Protein AF-A0A101HSI4-F1 (afdb_monomer_lite)

Structure (mmCIF, N/CA/C/O backbone):
data_AF-A0A101HSI4-F1
#
_entry.id   AF-A0A101HSI4-F1
#
loop_
_atom_site.group_PDB
_atom_site.id
_atom_site.type_symbol
_atom_site.label_atom_id
_atom_site.label_alt_id
_atom_site.label_comp_id
_atom_site.label_asym_id
_atom_site.label_entity_id
_atom_site.label_seq_id
_atom_site.pdbx_PDB_ins_code
_atom_site.Cartn_x
_atom_site.Cartn_y
_atom_site.Cartn_z
_atom_site.occupancy
_atom_site.B_iso_or_equiv
_atom_site.auth_seq_id
_atom_site.auth_comp_id
_atom_site.auth_asym_id
_atom_site.auth_atom_id
_atom_site.pdbx_PDB_model_num
ATOM 1 N N . MET A 1 1 ? 6.514 -15.956 -24.959 1.00 42.91 1 MET A N 1
ATOM 2 C CA . MET A 1 1 ? 7.584 -15.050 -24.484 1.00 42.91 1 MET A CA 1
ATOM 3 C C . MET A 1 1 ? 7.043 -13.621 -24.529 1.00 42.91 1 MET A C 1
ATOM 5 O O . MET A 1 1 ? 6.755 -13.133 -25.614 1.00 42.91 1 MET A O 1
ATOM 9 N N . LEU A 1 2 ? 6.803 -12.988 -23.375 1.00 51.00 2 LEU A N 1
ATOM 10 C CA . LEU A 1 2 ? 6.285 -11.613 -23.256 1.00 51.00 2 LEU A CA 1
ATOM 11 C C . LEU A 1 2 ? 7.421 -10.601 -23.511 1.00 51.00 2 LEU A C 1
ATOM 13 O O . LEU A 1 2 ? 7.921 -9.970 -22.593 1.00 51.00 2 LEU A O 1
ATOM 17 N N . SER A 1 3 ? 7.884 -10.498 -24.760 1.00 55.97 3 SER A N 1
ATOM 18 C CA . SER A 1 3 ? 9.080 -9.711 -25.124 1.00 55.97 3 SER A CA 1
ATOM 19 C C . SER A 1 3 ? 8.874 -8.191 -25.039 1.00 55.97 3 SER A C 1
ATOM 21 O O . SER A 1 3 ? 9.820 -7.437 -24.878 1.00 55.97 3 SER A O 1
ATOM 23 N N . ILE A 1 4 ? 7.633 -7.713 -25.129 1.00 58.84 4 ILE A N 1
ATOM 24 C CA . ILE A 1 4 ? 7.314 -6.280 -25.290 1.00 58.84 4 ILE A CA 1
ATOM 25 C C . ILE A 1 4 ? 7.529 -5.427 -24.031 1.00 58.84 4 ILE A C 1
ATOM 27 O O . ILE A 1 4 ? 7.551 -4.203 -24.133 1.00 58.84 4 ILE A O 1
ATOM 31 N N . ALA A 1 5 ? 7.696 -6.047 -22.862 1.00 60.03 5 ALA A N 1
ATOM 32 C CA . ALA A 1 5 ? 7.859 -5.346 -21.587 1.00 60.03 5 ALA A CA 1
ATOM 33 C C . ALA A 1 5 ? 9.193 -5.654 -20.891 1.00 60.03 5 ALA A C 1
ATOM 35 O O . ALA A 1 5 ? 9.384 -5.261 -19.743 1.00 60.03 5 ALA A O 1
ATOM 36 N N . THR A 1 6 ? 10.121 -6.345 -21.562 1.00 67.31 6 THR A N 1
ATOM 37 C CA . THR A 1 6 ? 11.435 -6.636 -20.982 1.00 67.31 6 THR A CA 1
ATOM 38 C C . THR A 1 6 ? 12.281 -5.354 -20.953 1.00 67.31 6 THR A C 1
ATOM 40 O O . THR A 1 6 ? 12.519 -4.756 -22.015 1.00 67.31 6 THR A O 1
ATOM 43 N N . PRO A 1 7 ? 12.750 -4.906 -19.771 1.00 63.38 7 PRO A N 1
ATOM 44 C CA . PRO A 1 7 ? 13.628 -3.746 -19.669 1.00 63.38 7 PRO A CA 1
ATOM 45 C C . PRO A 1 7 ? 14.893 -3.938 -20.517 1.00 63.38 7 PRO A C 1
ATOM 47 O O . PRO A 1 7 ? 15.500 -5.006 -20.499 1.00 63.38 7 PRO A O 1
ATOM 50 N N . GLY A 1 8 ? 15.281 -2.913 -21.278 1.00 67.56 8 GLY A N 1
ATOM 51 C CA . GLY A 1 8 ? 16.498 -2.929 -22.101 1.00 67.56 8 GLY A CA 1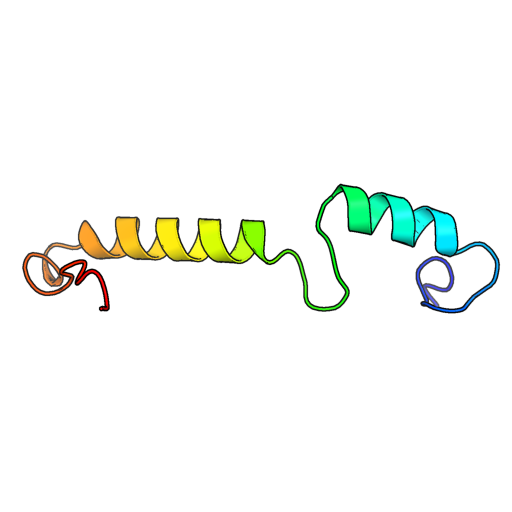
ATOM 52 C C . GLY A 1 8 ? 16.325 -3.384 -23.556 1.00 67.56 8 GLY A C 1
ATOM 53 O O . GLY A 1 8 ? 17.279 -3.280 -24.323 1.00 67.56 8 GLY A O 1
ATOM 54 N N . GLN A 1 9 ? 15.136 -3.829 -23.983 1.00 76.19 9 GLN A N 1
ATOM 55 C CA . GLN A 1 9 ? 14.883 -4.117 -25.401 1.00 76.19 9 GLN A CA 1
ATOM 56 C C . GLN A 1 9 ? 14.510 -2.852 -26.210 1.00 76.19 9 GLN A C 1
ATOM 58 O O . GLN A 1 9 ? 13.744 -2.006 -25.735 1.00 76.19 9 GLN A O 1
ATOM 63 N N . PRO A 1 10 ? 14.999 -2.700 -27.456 1.00 69.12 10 PRO A N 1
ATOM 64 C CA . PRO A 1 10 ? 14.599 -1.598 -28.329 1.00 69.12 10 PRO A CA 1
ATOM 65 C C . PRO A 1 10 ? 13.075 -1.562 -28.515 1.00 69.12 10 PRO A C 1
ATOM 67 O O . PRO A 1 10 ? 12.456 -2.570 -28.840 1.00 69.12 10 PRO A O 1
ATOM 70 N N . GLY A 1 11 ? 12.457 -0.398 -28.295 1.00 68.62 11 GLY A N 1
ATOM 71 C CA . GLY A 1 11 ? 11.002 -0.217 -28.391 1.00 68.62 11 GLY A CA 1
ATOM 72 C C . GLY A 1 11 ? 10.232 -0.340 -27.069 1.00 68.62 11 GLY A C 1
ATOM 73 O O . GLY A 1 11 ? 9.072 0.067 -27.024 1.00 68.62 11 GLY A O 1
ATOM 74 N N . THR A 1 12 ? 10.861 -0.791 -25.974 1.00 71.19 12 THR A N 1
ATOM 75 C CA . THR A 1 12 ? 10.175 -0.942 -24.674 1.00 71.19 12 THR A CA 1
ATOM 76 C C . THR A 1 12 ? 10.155 0.333 -23.818 1.00 71.19 12 THR A C 1
ATOM 78 O O . THR A 1 12 ? 9.347 0.457 -22.898 1.00 71.19 12 THR A O 1
ATOM 81 N N . TYR A 1 13 ? 10.954 1.345 -24.183 1.00 68.50 13 TYR A N 1
ATOM 82 C CA . TYR A 1 13 ? 11.050 2.638 -23.483 1.00 68.50 13 TYR A CA 1
ATOM 83 C C . TYR A 1 13 ? 9.701 3.360 -23.322 1.00 68.50 13 TYR A C 1
ATOM 85 O O . TYR A 1 13 ? 9.429 3.947 -22.277 1.00 68.50 13 TYR A O 1
ATOM 93 N N . ARG A 1 14 ? 8.815 3.275 -24.326 1.00 73.44 14 ARG A N 1
ATOM 94 C CA . ARG A 1 14 ? 7.486 3.912 -24.276 1.00 73.44 14 ARG A CA 1
ATOM 95 C C . ARG A 1 14 ? 6.617 3.340 -23.156 1.00 73.44 14 ARG A C 1
ATOM 97 O O . ARG A 1 14 ? 5.908 4.094 -22.499 1.00 73.44 14 ARG A O 1
ATOM 104 N N . TYR A 1 15 ? 6.706 2.035 -22.909 1.00 72.12 15 TYR A N 1
ATOM 105 C CA . TYR A 1 15 ? 5.971 1.389 -21.822 1.00 72.12 15 TYR A CA 1
ATOM 106 C C . TYR A 1 15 ? 6.546 1.777 -20.457 1.00 72.12 15 TYR A C 1
ATOM 108 O O . TYR A 1 15 ? 5.777 2.031 -19.535 1.00 72.12 15 TYR A O 1
ATOM 116 N N . GLY A 1 16 ? 7.871 1.935 -20.354 1.00 69.81 16 GLY A N 1
ATOM 117 C CA . GLY A 1 16 ? 8.526 2.467 -19.155 1.00 69.81 16 GLY A CA 1
ATOM 118 C C . GLY A 1 16 ? 8.079 3.893 -18.809 1.00 69.81 16 GLY A C 1
ATOM 119 O O . GLY A 1 16 ? 7.809 4.185 -17.650 1.00 69.81 16 GLY A O 1
ATOM 120 N N . LEU A 1 17 ? 7.909 4.771 -19.806 1.00 74.81 17 LEU A N 1
ATOM 121 C CA . LEU A 1 17 ? 7.391 6.130 -19.588 1.00 74.81 17 LEU A CA 1
ATOM 122 C C . LEU A 1 17 ? 5.949 6.144 -19.066 1.00 74.81 17 LEU A C 1
ATOM 124 O O . LEU A 1 17 ? 5.622 6.930 -18.178 1.00 74.81 17 LEU A O 1
ATOM 128 N N . VAL A 1 18 ? 5.087 5.282 -19.609 1.00 76.12 18 VAL A N 1
ATOM 129 C CA . VAL A 1 18 ? 3.698 5.149 -19.146 1.00 76.12 18 VAL A CA 1
ATOM 130 C C . VAL A 1 18 ? 3.658 4.569 -17.732 1.00 76.12 18 VAL A C 1
ATOM 132 O O . VAL A 1 18 ? 2.937 5.096 -16.890 1.00 76.12 18 VAL A O 1
ATOM 135 N N . ALA A 1 19 ? 4.464 3.542 -17.450 1.00 70.38 19 ALA A N 1
ATOM 136 C CA . ALA A 1 19 ? 4.572 2.948 -16.121 1.00 70.38 19 ALA A CA 1
ATOM 137 C C . ALA A 1 19 ? 5.050 3.978 -15.085 1.00 70.38 19 ALA A C 1
ATOM 139 O O . ALA A 1 19 ? 4.375 4.183 -14.080 1.00 70.38 19 ALA A O 1
ATOM 140 N N . ASN A 1 20 ? 6.111 4.732 -15.393 1.00 72.12 20 ASN A N 1
ATOM 141 C CA . ASN A 1 20 ? 6.610 5.812 -14.540 1.00 72.12 20 ASN A CA 1
ATOM 142 C C . ASN A 1 20 ? 5.551 6.894 -14.295 1.00 72.12 20 ASN A C 1
ATOM 144 O O . ASN A 1 20 ? 5.378 7.343 -13.166 1.00 72.12 20 ASN A O 1
ATOM 148 N N . LYS A 1 21 ? 4.794 7.288 -15.329 1.00 75.38 21 LYS A N 1
ATOM 149 C CA . LYS A 1 21 ? 3.700 8.264 -15.189 1.00 75.38 21 LYS A CA 1
ATOM 150 C C . LYS A 1 21 ? 2.566 7.755 -14.292 1.00 75.38 21 LYS A C 1
ATOM 152 O O . LYS A 1 21 ? 1.896 8.554 -13.648 1.00 75.38 21 LYS A O 1
ATOM 157 N N . LEU A 1 22 ? 2.356 6.442 -14.248 1.00 73.88 22 LEU A N 1
ATOM 158 C CA . LEU A 1 22 ? 1.396 5.772 -13.367 1.00 73.88 22 LEU A CA 1
ATOM 159 C C . LEU A 1 22 ? 1.998 5.398 -11.998 1.00 73.88 22 LEU A C 1
ATOM 161 O O . LEU A 1 22 ? 1.337 4.721 -11.210 1.00 73.88 22 LEU A O 1
ATOM 165 N N . GLY A 1 23 ? 3.242 5.805 -11.717 1.00 68.06 23 GLY A N 1
ATOM 166 C CA . GLY A 1 23 ? 3.953 5.477 -10.480 1.00 68.06 23 GLY A CA 1
ATOM 167 C C . GLY A 1 23 ? 4.259 3.986 -10.321 1.00 68.06 23 GLY A C 1
ATOM 168 O O . GLY A 1 23 ? 4.418 3.518 -9.203 1.00 68.06 23 GLY A O 1
ATOM 169 N N . LEU A 1 24 ? 4.276 3.220 -11.414 1.00 67.00 24 LEU A N 1
ATOM 170 C CA . LEU A 1 24 ? 4.603 1.797 -11.438 1.00 67.00 24 LEU A CA 1
ATOM 171 C C . LEU A 1 24 ? 6.103 1.640 -11.701 1.00 67.00 24 LEU A C 1
ATOM 173 O O . LEU A 1 24 ? 6.564 1.863 -12.821 1.00 67.00 24 LEU A O 1
ATOM 177 N N . SER A 1 25 ? 6.854 1.249 -10.677 1.00 70.50 25 SER A N 1
ATOM 178 C CA . SER A 1 25 ? 8.245 0.818 -10.802 1.00 70.50 25 SER A CA 1
ATOM 179 C C . SER A 1 25 ? 8.327 -0.711 -10.907 1.00 70.50 25 SER A C 1
ATOM 181 O O . SER A 1 25 ? 7.326 -1.416 -10.754 1.00 70.50 25 SER A O 1
ATOM 183 N N . PHE A 1 26 ? 9.530 -1.241 -11.148 1.00 66.19 26 PHE A N 1
ATOM 184 C CA . PHE A 1 26 ? 9.786 -2.683 -11.056 1.00 66.19 26 PHE A CA 1
ATOM 185 C C . PHE A 1 26 ? 9.438 -3.246 -9.666 1.00 66.19 26 PHE A C 1
ATOM 187 O O . PHE A 1 26 ? 8.958 -4.369 -9.555 1.00 66.19 26 PHE A O 1
ATOM 194 N N . GLU A 1 27 ? 9.639 -2.446 -8.620 1.00 69.00 27 GLU A N 1
ATOM 195 C CA . GLU A 1 27 ? 9.335 -2.795 -7.230 1.00 69.00 27 GLU A CA 1
ATOM 196 C C . GLU A 1 27 ? 7.842 -2.613 -6.892 1.00 69.00 27 GLU A C 1
ATOM 198 O O . GLU A 1 27 ? 7.373 -3.094 -5.863 1.00 69.00 27 GLU A 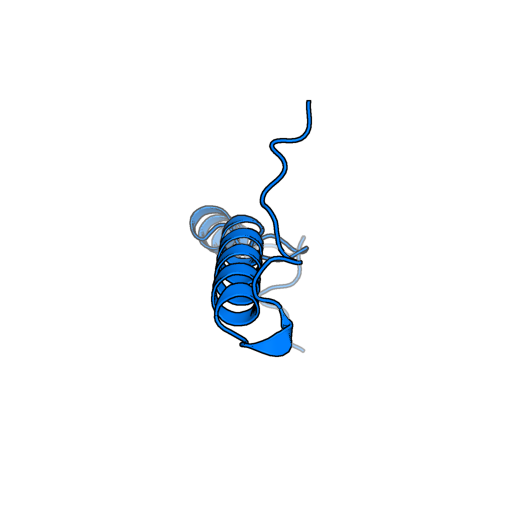O 1
ATOM 203 N N . GLY A 1 28 ? 7.068 -1.968 -7.775 1.00 73.12 28 GLY A N 1
ATOM 204 C CA . GLY A 1 28 ? 5.631 -1.737 -7.634 1.00 73.12 28 GLY A CA 1
ATOM 205 C C . GLY A 1 28 ? 5.257 -0.253 -7.592 1.00 73.12 28 GLY A C 1
ATOM 206 O O . GLY A 1 28 ? 6.010 0.610 -8.030 1.00 73.12 28 GLY A O 1
AT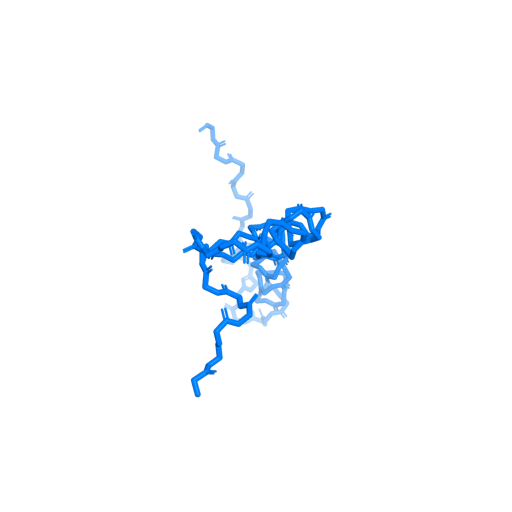OM 207 N N . ASN A 1 29 ? 4.053 0.054 -7.099 1.00 82.38 29 ASN A N 1
ATOM 208 C CA . ASN A 1 29 ? 3.604 1.434 -6.881 1.00 82.38 29 ASN A CA 1
ATOM 209 C C . ASN A 1 29 ? 3.607 1.744 -5.383 1.00 82.38 29 ASN A C 1
ATOM 211 O O . ASN A 1 29 ? 2.700 1.335 -4.655 1.00 82.38 29 ASN A O 1
ATOM 215 N N . GLU A 1 30 ? 4.641 2.460 -4.945 1.00 79.88 30 GLU A N 1
ATOM 216 C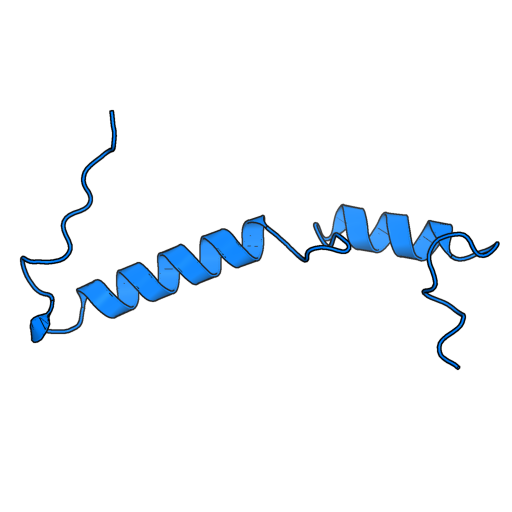 CA . GLU A 1 30 ? 4.869 2.810 -3.543 1.00 79.88 30 GLU A CA 1
ATOM 217 C C . GLU A 1 30 ? 3.717 3.638 -2.961 1.00 79.88 30 GLU A C 1
ATOM 219 O O . GLU A 1 30 ? 3.229 3.337 -1.874 1.00 79.88 30 GLU A O 1
ATOM 224 N N . SER A 1 31 ? 3.207 4.628 -3.700 1.00 82.31 31 SER A N 1
ATOM 225 C CA . SER A 1 31 ? 2.095 5.467 -3.236 1.00 82.31 31 SER A CA 1
ATOM 226 C C . SER A 1 31 ? 0.839 4.636 -2.972 1.00 82.31 31 SER A C 1
ATOM 228 O O . SER A 1 31 ? 0.231 4.745 -1.909 1.00 82.31 31 SER A O 1
ATOM 230 N N . ARG A 1 32 ? 0.500 3.732 -3.897 1.00 82.56 32 ARG A N 1
ATOM 231 C CA . ARG A 1 32 ? -0.626 2.806 -3.741 1.00 82.56 32 ARG A CA 1
ATOM 232 C C . ARG A 1 32 ? -0.398 1.827 -2.590 1.00 82.56 32 ARG A C 1
ATOM 234 O O . ARG A 1 32 ? -1.352 1.475 -1.899 1.00 82.56 32 ARG A O 1
ATOM 241 N N . ALA A 1 33 ? 0.840 1.382 -2.377 1.00 81.62 33 ALA A N 1
ATOM 242 C CA . ALA A 1 33 ? 1.184 0.526 -1.247 1.00 81.62 33 ALA A CA 1
ATOM 243 C C . ALA A 1 33 ? 0.977 1.260 0.087 1.00 81.62 33 ALA A C 1
ATOM 245 O O . ALA A 1 33 ? 0.345 0.713 0.987 1.00 81.62 33 ALA A O 1
ATOM 246 N N . ILE A 1 34 ? 1.424 2.516 0.200 1.00 86.06 34 ILE A N 1
ATOM 247 C CA . ILE A 1 34 ? 1.219 3.351 1.392 1.00 86.06 34 ILE A CA 1
ATOM 248 C C . ILE A 1 34 ? -0.270 3.595 1.652 1.00 86.06 34 ILE A C 1
ATOM 250 O O . ILE A 1 34 ? -0.719 3.471 2.791 1.00 86.06 34 ILE A O 1
ATOM 254 N N . GLU A 1 35 ? -1.055 3.901 0.620 1.00 88.75 35 GLU A N 1
ATOM 255 C CA . GLU A 1 35 ? -2.508 4.057 0.748 1.00 88.75 35 GLU A CA 1
ATOM 256 C C . GLU A 1 35 ? -3.185 2.771 1.229 1.00 88.75 35 GLU A C 1
ATOM 258 O O . GLU A 1 35 ? -4.002 2.808 2.151 1.00 88.75 35 GLU A O 1
ATOM 263 N N . ALA A 1 36 ? -2.815 1.625 0.652 1.00 86.44 36 ALA A N 1
ATOM 264 C CA . ALA A 1 36 ? -3.335 0.329 1.067 1.00 86.44 36 ALA A CA 1
ATOM 265 C C . ALA A 1 36 ? -2.970 0.011 2.525 1.00 86.44 36 ALA A C 1
ATOM 267 O O . ALA A 1 36 ? -3.830 -0.437 3.282 1.00 86.44 36 ALA A O 1
ATOM 268 N N . MET A 1 37 ? -1.731 0.302 2.941 1.00 84.12 37 MET A N 1
ATOM 269 C CA . MET A 1 37 ? -1.289 0.144 4.330 1.00 84.12 37 MET A CA 1
ATOM 270 C C . MET A 1 37 ? -2.099 1.025 5.285 1.00 84.12 37 MET A C 1
ATOM 272 O O . MET A 1 37 ? -2.596 0.530 6.294 1.00 84.12 37 MET A O 1
ATOM 276 N N . LYS A 1 38 ? -2.288 2.310 4.960 1.00 88.75 38 LYS A N 1
ATOM 277 C CA . LYS A 1 38 ? -3.094 3.228 5.780 1.00 88.75 38 LYS A CA 1
ATOM 278 C C . LYS A 1 38 ? -4.533 2.748 5.918 1.00 88.75 38 LYS A C 1
ATOM 280 O O . LYS A 1 38 ? -5.059 2.721 7.025 1.00 88.75 38 LYS A O 1
ATOM 285 N N . LYS A 1 39 ? -5.145 2.319 4.814 1.00 90.06 39 LYS A N 1
ATOM 286 C CA . LYS A 1 39 ? -6.516 1.806 4.820 1.00 90.06 39 LYS A CA 1
ATOM 287 C C . LYS A 1 39 ? -6.642 0.538 5.666 1.00 90.06 39 LYS A C 1
ATOM 289 O O . LYS A 1 39 ? -7.556 0.444 6.475 1.00 90.06 39 LYS A O 1
ATOM 294 N N . ALA A 1 40 ? -5.702 -0.397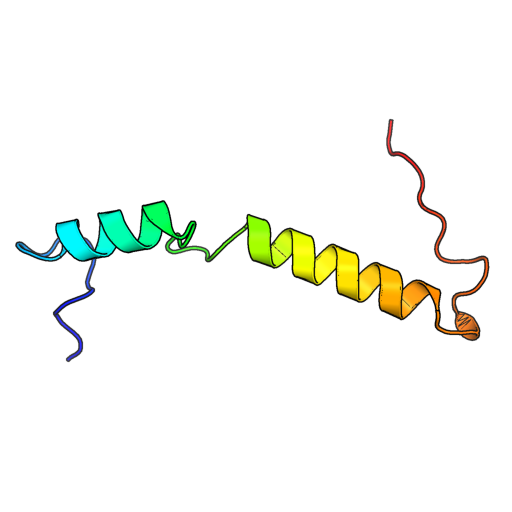 5.534 1.00 88.25 40 ALA A N 1
ATOM 295 C CA . ALA A 1 40 ? -5.680 -1.609 6.348 1.00 88.25 40 ALA A CA 1
ATOM 296 C C . ALA A 1 40 ? -5.520 -1.296 7.847 1.00 88.25 40 ALA A C 1
ATOM 298 O O . ALA A 1 40 ? -6.179 -1.913 8.678 1.00 88.25 40 ALA A O 1
ATOM 299 N N . LEU A 1 41 ? -4.688 -0.310 8.201 1.00 85.56 41 LEU A N 1
ATOM 300 C CA . LEU A 1 41 ? -4.533 0.155 9.583 1.00 85.56 41 LEU A CA 1
ATOM 301 C C . LEU A 1 41 ? -5.807 0.823 10.122 1.00 85.56 41 LEU A C 1
ATOM 303 O O . LEU A 1 41 ? -6.184 0.584 11.268 1.00 85.56 41 LEU A O 1
ATOM 307 N N . GLU A 1 42 ? -6.490 1.624 9.305 1.00 86.62 42 GLU A N 1
ATOM 308 C CA . GLU A 1 42 ? -7.767 2.245 9.668 1.00 86.62 42 GLU A CA 1
ATOM 309 C C . GLU A 1 42 ? -8.889 1.206 9.831 1.00 86.62 42 GLU A C 1
ATOM 311 O O . GLU A 1 42 ? -9.730 1.309 10.719 1.00 86.62 42 GLU A O 1
ATOM 316 N N . GLU A 1 43 ? -8.915 0.176 8.990 1.00 87.69 43 GLU A N 1
ATOM 317 C CA . GLU A 1 43 ? -9.846 -0.943 9.141 1.00 87.69 43 GLU A CA 1
ATOM 318 C C . GLU A 1 43 ? -9.527 -1.754 10.401 1.00 87.69 43 GLU A C 1
ATOM 320 O O . GLU A 1 43 ? -10.431 -2.087 11.167 1.00 87.69 43 GLU A O 1
ATOM 325 N N . ALA A 1 44 ? -8.244 -1.995 10.680 1.00 84.31 44 ALA A N 1
ATOM 326 C CA . ALA A 1 44 ? -7.817 -2.702 11.878 1.00 84.31 44 ALA A CA 1
ATOM 327 C C . ALA A 1 44 ? -8.135 -1.932 13.169 1.00 84.31 44 ALA A C 1
ATOM 329 O O . ALA A 1 44 ? -8.409 -2.564 14.187 1.00 84.31 44 ALA A O 1
ATOM 330 N N . SER A 1 45 ? -8.138 -0.595 13.156 1.00 80.62 45 SER A N 1
ATOM 331 C CA . SER A 1 45 ? -8.495 0.217 14.331 1.00 80.62 45 SER A CA 1
ATOM 332 C C . SER A 1 45 ? -9.987 0.180 14.670 1.00 80.62 45 SER A C 1
ATOM 334 O O . SER A 1 45 ? -10.357 0.399 15.824 1.00 80.62 45 SER A O 1
ATOM 336 N N . LYS A 1 46 ? -10.845 -0.155 13.698 1.00 85.75 46 LYS A N 1
ATOM 337 C CA . LYS A 1 46 ? -12.294 -0.337 13.896 1.00 85.75 46 LYS A CA 1
ATOM 338 C C . LYS A 1 46 ? -12.640 -1.674 14.557 1.00 85.75 46 LYS A C 1
ATOM 340 O O . LYS A 1 46 ? -13.763 -1.833 15.031 1.00 85.75 46 LYS A O 1
ATOM 345 N N . ILE A 1 47 ? -11.697 -2.618 14.602 1.00 87.31 47 ILE A N 1
ATOM 346 C CA . ILE A 1 47 ? -11.875 -3.918 15.256 1.00 87.31 47 ILE A CA 1
ATOM 347 C C . ILE A 1 47 ? -12.008 -3.696 16.778 1.00 87.31 47 ILE A C 1
ATOM 349 O O . ILE A 1 47 ? -11.110 -3.084 17.368 1.00 87.31 47 ILE A O 1
ATOM 353 N N . PRO A 1 48 ? -13.088 -4.174 17.431 1.00 82.25 48 PRO A N 1
ATOM 354 C CA . PRO A 1 48 ? -13.319 -3.982 18.867 1.00 82.25 48 PRO A CA 1
ATOM 355 C C . PRO A 1 48 ? -12.129 -4.396 19.745 1.00 82.25 48 PRO A C 1
ATOM 357 O O . PRO A 1 48 ? -11.770 -3.689 20.681 1.00 82.25 48 PRO A O 1
ATOM 360 N N . GLU A 1 49 ? -11.456 -5.491 19.397 1.00 80.19 49 GLU A N 1
ATOM 361 C CA . GLU A 1 49 ? -10.288 -6.043 20.094 1.00 80.19 49 GLU A CA 1
ATOM 362 C C . GLU A 1 49 ? -9.046 -5.135 20.032 1.00 80.19 49 GLU A C 1
ATOM 364 O O . GLU A 1 49 ? -8.127 -5.259 20.849 1.00 80.19 49 GLU A O 1
ATOM 369 N N . ASN A 1 50 ? -9.015 -4.217 19.065 1.00 76.31 50 ASN A N 1
ATOM 370 C CA . ASN A 1 50 ? -7.924 -3.276 18.841 1.00 76.31 50 ASN A CA 1
ATOM 371 C C . ASN A 1 50 ? -8.213 -1.877 19.403 1.00 76.31 50 ASN A C 1
ATOM 373 O O . ASN A 1 50 ? -7.306 -1.033 19.421 1.00 76.31 50 ASN A O 1
ATOM 377 N N . GLN A 1 51 ? -9.434 -1.628 19.896 1.00 71.38 51 GLN A N 1
ATOM 378 C CA . GLN A 1 51 ? -9.792 -0.359 20.525 1.00 71.38 51 GLN A CA 1
ATOM 379 C C . GLN A 1 51 ? -8.864 -0.075 21.715 1.00 71.38 51 GLN A C 1
ATOM 381 O O . GLN A 1 51 ? -8.699 -0.888 22.622 1.00 71.38 51 GLN A O 1
ATOM 386 N N . GLY A 1 52 ? -8.195 1.080 21.678 1.00 69.25 52 GLY A N 1
ATOM 387 C CA . GLY A 1 52 ? -7.230 1.505 22.699 1.00 69.25 52 GLY A CA 1
ATOM 388 C C . GLY A 1 52 ? -5.827 0.886 22.596 1.00 69.25 52 GLY A C 1
ATOM 389 O O . GLY A 1 52 ? -4.937 1.315 23.327 1.00 69.25 52 GLY A O 1
ATOM 390 N N . ARG A 1 53 ? -5.588 -0.078 21.690 1.00 73.88 53 ARG A N 1
ATOM 391 C CA . ARG A 1 53 ? -4.259 -0.695 21.470 1.00 73.88 53 ARG A CA 1
ATOM 392 C C . ARG A 1 53 ? -3.523 -0.088 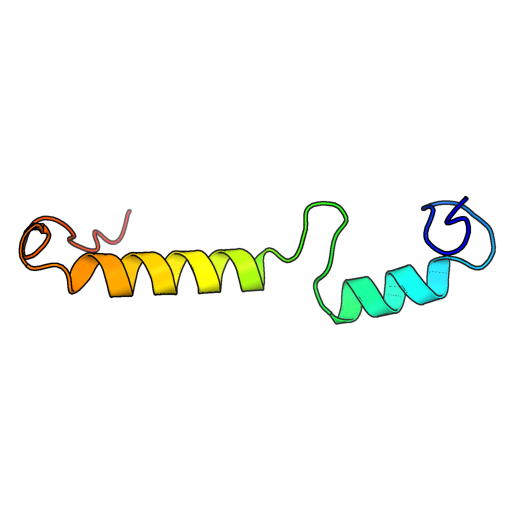20.282 1.00 73.88 53 ARG A C 1
ATOM 394 O O . ARG A 1 53 ? -2.309 0.097 20.339 1.00 73.88 53 ARG A O 1
ATOM 401 N N . LEU A 1 54 ? -4.258 0.228 19.218 1.00 68.69 54 LEU A N 1
ATOM 402 C CA . LEU A 1 54 ? -3.729 0.909 18.041 1.00 68.69 54 LEU A CA 1
ATOM 403 C C . LEU A 1 54 ? -3.819 2.421 18.262 1.00 68.69 54 LEU A C 1
ATOM 405 O O . LEU A 1 54 ? -4.848 3.042 18.018 1.00 68.69 54 LEU A O 1
ATOM 409 N N . VAL A 1 55 ? -2.736 2.998 18.779 1.00 68.62 55 VAL A N 1
ATOM 410 C CA . VAL A 1 55 ? -2.575 4.444 18.973 1.00 68.62 55 VAL A CA 1
ATOM 411 C C . VAL A 1 55 ? -1.563 4.950 17.955 1.00 68.62 55 VAL A C 1
ATOM 413 O O . VAL A 1 55 ? -0.432 4.459 17.927 1.00 68.62 55 VAL A O 1
ATOM 416 N N . GLU A 1 56 ? -1.944 5.933 17.138 1.00 67.00 56 GLU A N 1
ATOM 417 C CA . GLU A 1 56 ? -1.002 6.625 16.260 1.00 67.00 56 GLU A CA 1
ATOM 418 C C . GLU A 1 56 ? -0.039 7.435 17.132 1.00 67.00 56 GLU A C 1
ATOM 420 O O . GLU A 1 56 ? -0.338 8.531 17.606 1.00 67.00 56 GLU A O 1
ATOM 425 N N . ARG A 1 57 ? 1.131 6.859 17.409 1.00 68.50 57 ARG A N 1
ATOM 426 C CA . ARG A 1 57 ? 2.243 7.622 17.960 1.00 68.50 57 ARG A CA 1
ATOM 427 C C . ARG A 1 57 ? 2.925 8.289 16.782 1.00 68.50 57 ARG A C 1
ATOM 429 O O . ARG A 1 57 ? 3.569 7.604 15.993 1.00 68.50 57 ARG A O 1
ATOM 436 N N . ALA A 1 58 ? 2.790 9.609 16.683 1.00 55.88 58 ALA A N 1
ATOM 437 C CA . ALA A 1 58 ? 3.683 10.412 15.864 1.00 55.88 58 ALA A CA 1
ATOM 438 C C . ALA A 1 58 ? 5.115 10.112 16.334 1.00 55.88 58 ALA A C 1
ATOM 440 O O . ALA A 1 58 ? 5.528 10.540 17.415 1.00 55.88 58 ALA A O 1
ATOM 441 N N . GLY A 1 59 ? 5.818 9.260 15.586 1.00 56.72 59 GLY A N 1
ATOM 442 C CA . GLY A 1 59 ? 7.224 8.974 15.823 1.00 56.72 59 GLY A CA 1
ATOM 443 C C . GLY A 1 59 ? 7.985 10.290 15.734 1.00 56.72 59 GLY A C 1
ATOM 444 O O . GLY A 1 59 ? 7.829 11.012 14.751 1.00 56.72 59 GLY A O 1
ATOM 445 N N . LYS A 1 60 ? 8.716 10.626 16.799 1.00 39.72 60 LYS A N 1
ATOM 446 C CA . LYS A 1 60 ? 9.697 11.715 16.778 1.00 39.72 60 LYS A CA 1
ATOM 447 C C . LYS A 1 60 ? 10.792 11.427 15.763 1.00 39.72 60 LYS A C 1
ATOM 449 O O . LYS A 1 60 ? 11.192 10.244 15.682 1.00 39.72 60 LYS A O 1
#

Foldseek 3Di:
DPPLCDPPDPNNVVVVVVCVVVCQDPVGRPVVVVVVVVVVLVVVCPPPVCPPVDDPDPDD

Secondary structure (DSSP, 8-state):
--GGG-TTSTT-HHHHHHHHHTT-BTTB-HHHHHHHHHHHHHHHHTSGGGTTT-------

Radius of gyration: 18.89 Å; chains: 1; bounding box: 30×27×51 Å

Sequence (60 aa):
MLSIATPGQPGTYRYGLVANKLGLSFEGNESRAIEAMKKALEEASKIPENQGRLVERAGK

Organism: NCBI:txid1184387

pLDDT: mean 73.17, std 11.07, range [39.72, 90.06]